Protein AF-K1U9S2-F1 (afdb_monomer_lite)

pLDDT: mean 92.15, std 12.86, range [37.06, 98.62]

Sequence (146 aa):
MLCASCTNNKHLISDEAERAAVQQDFEARRDTLAQGDLFQVFEQPMSDEQKEAMTFLYAYMPLADIADHPGEFYLENVDYAFKAREEMPWGKVVPEREFRHFVLPIRVNNENLDDSRKVFYEELKDRVKNLSLYDAVLEVNHWCHE

Organism: NCBI:txid408170

Radius of gyration: 17.16 Å; chains: 1; bounding box: 46×49×40 Å

Secondary structure (DSSP, 8-state):
--------PPPSS--HHHHHHHHHHHHHHHHHT-STTTTGGGGS---HHHHHHHHHHHHHS-HHHHHHS-HHHHHHHHHHHHHHHHHSTTTTTS-HHHIIIIISSS-STTPPP-SHHHHHHHHHHHHHTTS-HHHHHHHHHHHTT-

Foldseek 3Di:
DPPPPPPVADALDPDPVVLVVLQVLLVVLCVVVVPDCLPVCLVDDDRNHLNSLLSNCNSDPDPCVSVVDDSVLLSVLQVLLVCCLPQAPCSVVQDSVCSSPPRSDQDDDPDDRDCVSVVCCVVQSVVHRPHDPVVSVVSVVVVVVD

Structure (mmCIF, N/CA/C/O backbone):
data_AF-K1U9S2-F1
#
_entry.id   AF-K1U9S2-F1
#
loop_
_atom_site.group_PDB
_atom_site.id
_atom_site.type_symbol
_atom_site.label_atom_id
_atom_site.label_alt_id
_atom_site.label_comp_id
_atom_site.label_asym_id
_atom_site.label_entity_id
_atom_site.label_seq_id
_atom_site.pdbx_PDB_ins_code
_atom_site.Cartn_x
_atom_site.Cartn_y
_atom_site.Cartn_z
_atom_site.occupancy
_atom_site.B_iso_or_equiv
_atom_site.auth_seq_id
_atom_site.auth_comp_id
_atom_site.auth_asym_id
_atom_site.auth_atom_id
_atom_site.pdbx_PDB_model_num
ATOM 1 N N . MET A 1 1 ? -22.808 31.822 0.305 1.00 37.06 1 MET A N 1
ATOM 2 C CA . MET A 1 1 ? -21.923 31.176 -0.685 1.00 37.06 1 MET A CA 1
ATOM 3 C C . MET A 1 1 ? -21.154 30.094 0.044 1.00 37.06 1 MET A C 1
ATOM 5 O O . MET A 1 1 ? -20.268 30.418 0.818 1.00 37.06 1 MET A O 1
ATOM 9 N N . LEU A 1 2 ? -21.572 28.838 -0.107 1.00 37.38 2 LEU A N 1
ATOM 10 C CA . LEU A 1 2 ? -20.795 27.685 0.338 1.00 37.38 2 LEU A CA 1
ATOM 11 C C . LEU A 1 2 ? -19.779 27.411 -0.770 1.00 37.38 2 LEU A C 1
ATOM 13 O O . LEU A 1 2 ? -20.160 27.000 -1.863 1.00 37.38 2 LEU A O 1
ATOM 17 N N . CYS A 1 3 ? -18.512 27.732 -0.525 1.00 37.91 3 CYS A N 1
ATOM 18 C CA . CYS A 1 3 ? -17.434 27.340 -1.419 1.00 37.91 3 CYS A CA 1
ATOM 19 C C . CYS A 1 3 ? -17.231 25.834 -1.249 1.00 37.91 3 CYS A C 1
ATOM 21 O O . CYS A 1 3 ? -16.689 25.395 -0.237 1.00 37.91 3 CYS A O 1
ATOM 23 N N . ALA A 1 4 ? -17.693 25.047 -2.220 1.00 43.91 4 ALA A N 1
ATOM 24 C CA . ALA A 1 4 ? -17.223 23.684 -2.389 1.00 43.91 4 ALA A CA 1
ATOM 25 C C . ALA A 1 4 ? -15.731 23.774 -2.732 1.00 43.91 4 ALA A C 1
ATOM 27 O O . ALA A 1 4 ? -15.354 24.130 -3.848 1.00 43.91 4 ALA A O 1
ATOM 28 N N . SER A 1 5 ? -14.880 23.549 -1.734 1.00 38.75 5 SER A N 1
ATOM 29 C CA . SER A 1 5 ? -13.455 23.351 -1.950 1.00 38.75 5 SER A CA 1
ATOM 30 C C . SER A 1 5 ? -13.302 21.989 -2.614 1.00 38.75 5 SER A C 1
ATOM 32 O O . SER A 1 5 ? -13.228 20.974 -1.932 1.00 38.75 5 SER A O 1
ATOM 34 N N . CYS A 1 6 ? -13.314 21.954 -3.946 1.00 43.91 6 CYS A N 1
ATOM 35 C CA . CYS A 1 6 ? -12.837 20.803 -4.701 1.00 43.91 6 CYS A CA 1
ATOM 36 C C . CYS A 1 6 ? -11.323 20.734 -4.497 1.00 43.91 6 CYS A C 1
ATOM 38 O O . CYS A 1 6 ? -10.547 21.242 -5.305 1.00 43.91 6 CYS A O 1
ATOM 40 N N . THR A 1 7 ? -10.892 20.175 -3.370 1.00 48.09 7 THR A N 1
ATOM 41 C CA . THR A 1 7 ? -9.531 19.681 -3.269 1.00 48.09 7 THR A CA 1
ATOM 42 C C . THR A 1 7 ? -9.442 18.545 -4.279 1.00 48.09 7 THR A C 1
ATOM 44 O O . THR A 1 7 ? -10.191 17.574 -4.203 1.00 48.09 7 THR A O 1
ATOM 47 N N . ASN A 1 8 ? -8.614 18.727 -5.308 1.00 52.81 8 ASN A N 1
ATOM 48 C CA . ASN A 1 8 ? -8.302 17.706 -6.306 1.00 52.81 8 ASN A CA 1
ATOM 49 C C . ASN A 1 8 ? -7.445 16.638 -5.607 1.00 52.81 8 ASN A C 1
ATOM 51 O O . ASN A 1 8 ? -6.236 16.546 -5.818 1.00 52.81 8 ASN A O 1
ATOM 55 N N . ASN A 1 9 ? -8.055 15.935 -4.657 1.00 65.25 9 ASN A N 1
ATOM 56 C CA . ASN A 1 9 ? -7.376 14.965 -3.831 1.00 65.25 9 ASN A CA 1
ATOM 57 C C . ASN A 1 9 ? -7.031 13.779 -4.716 1.00 65.25 9 ASN A C 1
ATOM 59 O O . ASN A 1 9 ? -7.869 13.234 -5.433 1.00 65.25 9 ASN A O 1
ATOM 63 N N . LYS A 1 10 ? -5.744 13.453 -4.740 1.00 87.62 10 LYS A N 1
ATOM 64 C CA . LYS A 1 10 ? -5.244 12.304 -5.473 1.00 87.62 10 LYS A CA 1
ATOM 65 C C . LYS A 1 10 ? -5.755 11.060 -4.746 1.00 87.62 10 LYS A C 1
ATOM 67 O O . LYS A 1 10 ? -5.493 10.906 -3.558 1.00 87.62 10 LYS A O 1
ATOM 72 N N . HIS A 1 11 ? -6.508 10.227 -5.453 1.00 94.12 11 HIS A N 1
ATOM 73 C CA . HIS A 1 11 ? -7.086 8.992 -4.930 1.00 94.12 11 HIS A CA 1
ATOM 74 C C . HIS A 1 11 ? -6.269 7.787 -5.409 1.00 94.12 11 HIS A C 1
ATOM 76 O O . HIS A 1 11 ? -5.776 7.774 -6.540 1.00 94.12 11 HIS A O 1
ATOM 82 N N . LEU A 1 12 ? -6.143 6.768 -4.558 1.00 95.50 12 LEU A N 1
ATOM 83 C CA . LEU A 1 12 ? -5.561 5.474 -4.911 1.00 95.50 12 LEU A CA 1
ATOM 84 C C . LEU A 1 12 ? -6.559 4.620 -5.700 1.00 95.50 12 LEU A C 1
ATOM 86 O O . LEU A 1 12 ? -6.159 3.879 -6.598 1.00 95.50 12 LEU A O 1
ATOM 90 N N . ILE A 1 13 ? -7.837 4.691 -5.321 1.00 96.56 13 ILE A N 1
ATOM 91 C CA . ILE A 1 13 ? -8.952 4.009 -5.979 1.00 96.56 13 ILE A CA 1
ATOM 92 C C . ILE A 1 13 ? -9.721 5.067 -6.761 1.00 96.56 13 ILE A C 1
ATOM 94 O O . ILE A 1 13 ? -10.420 5.886 -6.160 1.00 96.56 13 ILE A O 1
ATOM 98 N N . SER A 1 14 ? -9.581 5.086 -8.087 1.00 95.56 14 SER A N 1
ATOM 99 C CA . SER A 1 14 ? -10.212 6.128 -8.906 1.00 95.56 14 SER A CA 1
ATOM 100 C C . SER A 1 14 ? -11.735 5.974 -8.956 1.00 95.56 14 SER A C 1
ATOM 102 O O . SER A 1 14 ? -12.452 6.976 -8.947 1.00 95.56 14 SER A O 1
ATOM 104 N N . ASP A 1 15 ? -12.232 4.733 -8.978 1.00 96.81 15 ASP A N 1
ATOM 105 C CA . ASP A 1 15 ? -13.665 4.437 -8.989 1.00 96.81 15 ASP A CA 1
ATOM 106 C C . ASP A 1 15 ? -14.311 4.737 -7.626 1.00 96.81 15 ASP A C 1
ATOM 108 O O . ASP A 1 15 ? -13.935 4.188 -6.590 1.00 96.81 15 ASP A O 1
ATOM 112 N N . GLU A 1 16 ? -15.290 5.643 -7.620 1.00 96.38 16 GLU A N 1
ATOM 113 C CA . GLU A 1 16 ? -15.947 6.102 -6.394 1.00 96.38 16 GLU A CA 1
ATOM 114 C C . GLU A 1 16 ? -16.809 5.018 -5.739 1.00 96.38 16 GLU A C 1
ATOM 116 O O . GLU A 1 16 ? -16.859 4.949 -4.511 1.00 96.38 16 GLU A O 1
ATOM 121 N N . ALA A 1 17 ? -17.459 4.159 -6.528 1.00 97.81 17 ALA A N 1
ATOM 122 C CA . ALA A 1 17 ? -18.298 3.094 -5.992 1.00 97.81 17 ALA A CA 1
ATOM 123 C C . ALA A 1 17 ? -17.442 2.004 -5.336 1.00 97.81 17 ALA A C 1
ATOM 125 O O . ALA A 1 17 ? -17.773 1.540 -4.246 1.00 97.81 17 ALA A O 1
ATOM 126 N N . GLU A 1 18 ? -16.317 1.642 -5.955 1.00 97.50 18 GLU A N 1
ATOM 127 C CA . GLU A 1 18 ? -15.335 0.734 -5.366 1.00 97.50 18 GLU A CA 1
ATOM 128 C C . GLU A 1 18 ? -14.742 1.331 -4.085 1.00 97.50 18 GLU A C 1
ATOM 130 O O . GLU A 1 18 ? -14.721 0.667 -3.050 1.00 97.50 18 GLU A O 1
ATOM 135 N N . ARG A 1 19 ? -14.329 2.605 -4.111 1.00 97.75 19 ARG A N 1
ATOM 136 C CA . ARG A 1 19 ? -13.794 3.291 -2.925 1.00 97.75 19 ARG A CA 1
ATOM 137 C C . ARG A 1 19 ? -14.810 3.325 -1.777 1.00 97.75 19 ARG A C 1
ATOM 139 O O . ARG A 1 19 ? -14.439 3.086 -0.629 1.00 97.75 19 ARG A O 1
ATOM 146 N N . ALA A 1 20 ? -16.087 3.569 -2.075 1.00 98.19 20 ALA A N 1
ATOM 147 C CA . ALA A 1 20 ? -17.163 3.537 -1.087 1.00 98.19 20 ALA A CA 1
ATOM 148 C C . ALA A 1 20 ? -17.408 2.125 -0.525 1.00 98.19 20 ALA A C 1
ATOM 150 O O . ALA A 1 20 ? -17.613 1.984 0.679 1.00 98.19 20 ALA A O 1
ATOM 151 N N . ALA A 1 21 ? -17.344 1.086 -1.364 1.00 98.56 21 ALA A N 1
ATOM 152 C CA . ALA A 1 21 ? -17.482 -0.301 -0.922 1.00 98.56 21 ALA A CA 1
ATOM 153 C C . ALA A 1 21 ? -16.348 -0.708 0.035 1.00 98.56 21 ALA A C 1
ATOM 155 O O . ALA A 1 21 ? -16.613 -1.244 1.108 1.00 98.56 21 ALA A O 1
ATOM 156 N N . VAL A 1 22 ? -15.099 -0.364 -0.297 1.00 98.56 22 VAL A N 1
ATOM 157 C CA . VAL A 1 22 ? -13.937 -0.615 0.575 1.00 98.56 22 VAL A CA 1
ATOM 158 C C . VAL A 1 22 ? -14.086 0.103 1.918 1.00 98.56 22 VAL A C 1
ATOM 160 O O . VAL A 1 22 ? -13.824 -0.484 2.967 1.00 98.56 22 VAL A O 1
ATOM 163 N N . GLN A 1 23 ? -14.544 1.359 1.905 1.00 98.50 23 GLN A N 1
ATOM 164 C CA . GLN A 1 23 ? -14.798 2.119 3.131 1.00 98.50 23 GLN A CA 1
ATOM 165 C C . GLN A 1 23 ? -15.888 1.465 3.994 1.00 98.50 23 GLN A C 1
ATOM 167 O O . GLN A 1 23 ? -15.726 1.358 5.209 1.00 98.50 23 GLN A O 1
ATOM 172 N N . GLN A 1 24 ? -16.976 0.999 3.377 1.00 98.62 24 GLN A N 1
ATOM 173 C CA . GLN A 1 24 ? -18.057 0.308 4.078 1.00 98.62 24 GLN A CA 1
ATOM 174 C C . GLN A 1 24 ? -17.570 -0.996 4.729 1.00 98.62 24 GLN A C 1
ATOM 176 O O . GLN A 1 24 ? -17.887 -1.256 5.892 1.00 98.62 24 GLN A O 1
ATOM 181 N N . ASP A 1 25 ? -16.783 -1.796 4.008 1.00 98.56 25 ASP A N 1
ATOM 182 C CA . ASP A 1 25 ? -16.217 -3.046 4.524 1.00 98.56 25 ASP A CA 1
ATOM 183 C C . ASP A 1 25 ? -15.254 -2.787 5.691 1.00 98.56 25 ASP A C 1
ATOM 185 O O . ASP A 1 25 ? -15.305 -3.476 6.714 1.00 98.56 25 ASP A O 1
ATOM 189 N N . PHE A 1 26 ? -14.411 -1.755 5.573 1.00 98.19 26 PHE A N 1
ATOM 190 C CA . PHE A 1 26 ? -13.531 -1.307 6.648 1.00 98.19 26 PHE A CA 1
ATOM 191 C C . PHE A 1 26 ? -14.312 -0.906 7.904 1.00 98.19 26 PHE A C 1
ATOM 193 O O . PHE A 1 26 ? -13.970 -1.348 9.000 1.00 98.19 26 PHE A O 1
ATOM 200 N N . GLU A 1 27 ? -15.367 -0.100 7.767 1.00 97.75 27 GLU A N 1
ATOM 201 C CA . GLU A 1 27 ? -16.187 0.344 8.900 1.00 97.75 27 GLU A CA 1
ATOM 202 C C . GLU A 1 27 ? -16.893 -0.827 9.582 1.00 97.75 27 GLU A C 1
ATOM 204 O O . GLU A 1 27 ? -16.783 -0.980 10.798 1.00 97.75 27 GLU A O 1
ATOM 209 N N . ALA A 1 28 ? -17.531 -1.710 8.807 1.00 96.94 28 ALA A N 1
ATOM 210 C CA . ALA A 1 28 ? -18.185 -2.904 9.339 1.00 96.94 28 ALA A CA 1
ATOM 211 C C . ALA A 1 28 ? -17.199 -3.796 10.112 1.00 96.94 28 ALA A C 1
ATOM 213 O O . ALA A 1 28 ? -17.512 -4.343 11.179 1.00 96.94 28 ALA A O 1
ATOM 214 N N . ARG A 1 29 ? -15.979 -3.923 9.586 1.00 95.00 29 ARG A N 1
ATOM 215 C CA . ARG A 1 29 ? -14.915 -4.691 10.218 1.00 95.00 29 ARG A CA 1
ATOM 216 C C . ARG A 1 29 ? -14.382 -4.023 11.481 1.00 95.00 29 ARG A C 1
ATOM 218 O O . ARG A 1 29 ? -14.227 -4.707 12.492 1.00 95.00 29 ARG A O 1
ATOM 225 N N . ARG A 1 30 ? -14.145 -2.711 11.455 1.00 95.38 30 ARG A N 1
ATOM 226 C CA . ARG A 1 30 ? -13.729 -1.928 12.625 1.00 95.38 30 ARG A CA 1
ATOM 227 C C . ARG A 1 30 ? -14.755 -2.028 13.746 1.00 95.38 30 ARG A C 1
ATOM 229 O O . ARG A 1 30 ? -14.371 -2.276 14.880 1.00 95.38 30 ARG A O 1
ATOM 236 N N . ASP A 1 31 ? -16.039 -1.906 13.432 1.00 94.44 31 ASP A N 1
ATOM 237 C CA . ASP A 1 31 ? -17.115 -1.977 14.423 1.00 94.44 31 ASP A CA 1
ATOM 238 C C . ASP A 1 31 ? -17.208 -3.375 15.060 1.00 94.44 31 ASP A C 1
ATOM 240 O O .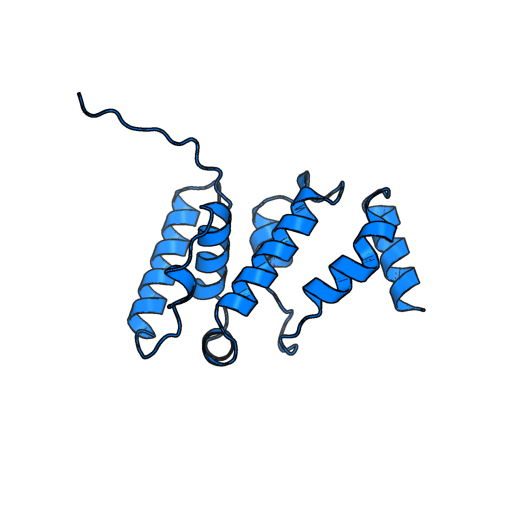 ASP A 1 31 ? -17.433 -3.506 16.263 1.00 94.44 31 ASP A O 1
ATOM 244 N N . THR A 1 32 ? -16.953 -4.428 14.276 1.00 93.19 32 THR A N 1
ATOM 245 C CA . THR A 1 32 ? -16.893 -5.816 14.770 1.00 93.19 32 THR A CA 1
ATOM 246 C C . THR A 1 32 ? -15.681 -6.059 15.676 1.00 93.19 32 THR A C 1
ATOM 248 O O . THR A 1 32 ? -15.753 -6.845 16.621 1.00 93.19 32 THR A O 1
ATOM 251 N N . LEU A 1 33 ? -14.564 -5.387 15.394 1.00 91.06 33 LEU A N 1
ATOM 252 C CA . LEU A 1 33 ? -13.269 -5.576 16.049 1.00 91.06 33 LEU A CA 1
ATOM 253 C C . LEU A 1 33 ? -12.901 -4.425 16.995 1.00 91.06 33 LEU A C 1
ATOM 255 O O . LEU A 1 33 ? -11.737 -4.291 17.351 1.00 91.06 33 LEU A O 1
ATOM 259 N N . ALA A 1 34 ? -13.867 -3.604 17.418 1.00 75.19 34 ALA A N 1
ATOM 260 C CA . ALA A 1 34 ? -13.653 -2.341 18.137 1.00 75.19 34 ALA A CA 1
ATOM 261 C C . ALA A 1 34 ? -13.037 -2.474 19.551 1.00 75.19 34 ALA A C 1
ATOM 263 O O . ALA A 1 34 ? -13.077 -1.534 20.343 1.00 75.19 34 ALA A O 1
ATOM 264 N N . GLN A 1 35 ? -12.501 -3.640 19.908 1.00 76.56 35 GLN A N 1
ATOM 265 C CA . GLN A 1 35 ? -11.800 -3.854 21.166 1.00 76.56 35 GLN A CA 1
ATOM 266 C C . GLN A 1 35 ? -10.325 -3.468 21.029 1.00 76.56 35 GLN A C 1
ATOM 268 O O . GLN A 1 35 ? -9.638 -3.925 20.120 1.00 76.56 35 GLN A O 1
ATOM 273 N N . GLY A 1 36 ? -9.829 -2.686 21.989 1.00 80.81 36 GLY A N 1
ATOM 274 C CA . GLY A 1 36 ? -8.420 -2.304 22.064 1.00 80.81 36 GLY A CA 1
ATOM 275 C C . GLY A 1 36 ? -8.039 -1.170 21.113 1.00 80.81 36 GLY A C 1
ATOM 276 O O . GLY A 1 36 ? -8.856 -0.318 20.773 1.00 80.81 36 GLY A O 1
ATOM 277 N N . ASP A 1 37 ? -6.772 -1.158 20.725 1.00 88.50 37 ASP A N 1
ATOM 278 C CA . ASP A 1 37 ? -6.090 -0.129 19.935 1.00 88.50 37 ASP A CA 1
ATOM 279 C C . ASP A 1 37 ? -5.828 -0.564 18.482 1.00 88.50 37 ASP A C 1
ATOM 281 O O . ASP A 1 37 ? -5.102 0.105 17.748 1.00 88.50 37 ASP A O 1
ATOM 285 N N . LEU A 1 38 ? -6.484 -1.638 18.025 1.00 93.44 38 LEU A N 1
ATOM 286 C CA . LEU A 1 38 ? -6.248 -2.279 16.724 1.00 93.44 38 LEU A CA 1
ATOM 287 C C . LEU A 1 38 ? -6.296 -1.317 15.521 1.00 93.44 38 LEU A C 1
ATOM 289 O O . LEU A 1 38 ? -5.630 -1.549 14.518 1.00 93.44 38 LEU A O 1
ATOM 293 N N . PHE A 1 39 ? -7.074 -0.235 15.607 1.00 95.44 39 PHE A N 1
ATOM 294 C CA . PHE A 1 39 ? -7.250 0.755 14.535 1.00 95.44 39 PHE A CA 1
ATOM 295 C C . PHE A 1 39 ? -6.661 2.135 14.877 1.00 95.44 39 PHE A C 1
ATOM 297 O O . PHE A 1 39 ? -6.899 3.095 14.144 1.00 95.44 39 PHE A O 1
ATOM 304 N N . GLN A 1 40 ? -5.889 2.259 15.962 1.00 95.38 40 GLN A N 1
ATOM 305 C CA . GLN A 1 40 ? -5.373 3.545 16.447 1.00 95.38 40 GLN A CA 1
ATOM 306 C C . GLN A 1 40 ? -4.469 4.254 15.424 1.00 95.38 40 GLN A C 1
ATOM 308 O O . GLN A 1 40 ? -4.434 5.482 15.374 1.00 95.38 40 GLN A O 1
ATOM 313 N N . VAL A 1 41 ? -3.793 3.510 14.541 1.00 96.62 41 VAL A N 1
ATOM 314 C CA . VAL A 1 41 ? -2.946 4.092 13.483 1.00 96.62 41 VAL A CA 1
ATOM 315 C C . VAL A 1 41 ? -3.697 5.076 12.580 1.00 96.62 41 VAL A C 1
ATOM 317 O O . VAL A 1 41 ? -3.100 6.034 12.100 1.00 96.62 41 VAL A O 1
ATOM 320 N N . PHE A 1 42 ? -5.013 4.919 12.396 1.00 96.88 42 PHE A N 1
ATOM 321 C CA . PHE A 1 42 ? -5.826 5.833 11.582 1.00 96.88 42 PHE A CA 1
ATOM 322 C C . PHE A 1 42 ? -6.026 7.223 12.213 1.00 96.88 42 PHE A C 1
ATOM 324 O O . PHE A 1 42 ? -6.574 8.113 11.561 1.00 96.88 42 PHE A O 1
ATOM 331 N N . GLU A 1 43 ? -5.591 7.425 13.460 1.00 95.50 43 GLU A N 1
ATOM 332 C CA . GLU A 1 43 ? -5.523 8.739 14.110 1.00 95.50 43 GLU A CA 1
ATOM 333 C C . GLU A 1 43 ? -4.268 9.529 13.699 1.00 95.50 43 GLU A C 1
ATOM 335 O O . GLU A 1 43 ? -4.192 10.739 13.928 1.00 95.50 43 GLU A O 1
ATOM 340 N N . GLN A 1 44 ? -3.284 8.870 13.078 1.00 95.12 44 GLN A N 1
ATOM 341 C CA . GLN A 1 44 ? -2.066 9.514 12.598 1.00 95.12 44 GLN A CA 1
ATOM 342 C C . GLN A 1 44 ? -2.313 10.289 11.296 1.00 95.12 44 GLN A C 1
ATOM 344 O O . GLN A 1 44 ? -3.186 9.925 10.502 1.00 95.12 44 GLN A O 1
ATOM 349 N N . PRO A 1 45 ? -1.535 11.354 11.029 1.00 95.81 45 PRO A N 1
ATOM 350 C CA . PRO A 1 45 ? -1.600 12.054 9.753 1.00 95.81 45 PRO A CA 1
ATOM 351 C C . PRO A 1 45 ? -1.255 11.121 8.584 1.00 95.81 45 PRO A C 1
ATOM 353 O O . PRO A 1 45 ? -0.188 10.516 8.562 1.00 95.81 45 PRO A O 1
ATOM 356 N N . MET A 1 46 ? -2.139 11.061 7.590 1.00 96.69 46 MET A N 1
ATOM 357 C CA . MET A 1 46 ? -1.949 10.322 6.341 1.00 96.69 46 MET A CA 1
ATOM 358 C C . MET A 1 46 ? -2.417 11.182 5.166 1.00 96.69 46 MET A C 1
ATOM 360 O O . MET A 1 46 ? -3.352 11.975 5.307 1.00 96.69 46 MET A O 1
ATOM 364 N N . SER A 1 47 ? -1.795 11.012 4.001 1.00 96.75 47 SER A N 1
ATOM 365 C CA . SER A 1 47 ? -2.380 11.461 2.736 1.00 96.75 47 SER A CA 1
ATOM 366 C C . SER A 1 47 ? -3.639 10.652 2.413 1.00 96.75 47 SER A C 1
ATOM 368 O O . SER A 1 47 ? -3.833 9.554 2.939 1.00 96.75 47 SER A O 1
ATOM 370 N N . ASP A 1 48 ? -4.486 11.158 1.517 1.00 96.25 48 ASP A N 1
ATOM 371 C CA . ASP A 1 48 ? -5.687 10.424 1.107 1.00 96.25 48 ASP A CA 1
ATOM 372 C C . ASP A 1 48 ? -5.337 9.077 0.452 1.00 96.25 48 ASP A C 1
ATOM 374 O O . ASP A 1 48 ? -5.964 8.068 0.766 1.00 96.25 48 ASP A O 1
ATOM 378 N N . GLU A 1 49 ? -4.272 9.010 -0.360 1.00 97.19 49 GLU A N 1
ATOM 379 C CA . GLU A 1 49 ? -3.794 7.746 -0.943 1.00 97.19 49 GLU A CA 1
ATOM 380 C C . GLU A 1 49 ? -3.315 6.757 0.133 1.00 97.19 49 GLU A C 1
ATOM 382 O O . GLU A 1 49 ? -3.626 5.569 0.050 1.00 97.19 49 GLU A O 1
ATOM 387 N N . GLN A 1 50 ? -2.579 7.227 1.152 1.00 98.25 50 GLN A N 1
ATOM 388 C CA . GLN A 1 50 ? -2.135 6.382 2.271 1.00 98.25 50 GLN A CA 1
ATOM 389 C C . GLN A 1 50 ? -3.332 5.878 3.074 1.00 98.25 50 GLN A C 1
ATOM 391 O O . GLN A 1 50 ? -3.406 4.696 3.403 1.00 98.25 50 GLN A O 1
ATOM 396 N N . LYS A 1 51 ? -4.298 6.757 3.351 1.00 98.19 51 LYS A N 1
ATOM 397 C CA . LYS A 1 51 ? -5.508 6.397 4.082 1.00 98.19 51 LYS A CA 1
ATOM 398 C C . LYS A 1 51 ? -6.340 5.375 3.313 1.00 98.19 51 LYS A C 1
ATOM 400 O O . LYS A 1 51 ? -6.806 4.413 3.916 1.00 98.19 51 LYS A O 1
ATOM 405 N N . GLU A 1 52 ? -6.489 5.527 2.000 1.00 98.44 52 GLU A N 1
ATOM 406 C CA . GLU A 1 52 ? -7.165 4.545 1.142 1.00 98.44 52 GLU A CA 1
ATOM 407 C C . GLU A 1 52 ? -6.430 3.203 1.097 1.00 98.44 52 GLU A C 1
ATOM 409 O O . GLU A 1 52 ? -7.067 2.156 1.210 1.00 98.44 52 GLU A O 1
ATOM 414 N N . ALA A 1 53 ? -5.098 3.218 0.996 1.00 98.50 53 ALA A N 1
ATOM 415 C CA . ALA A 1 53 ? -4.278 2.011 1.068 1.00 98.50 53 ALA A CA 1
ATOM 416 C C . ALA A 1 53 ? -4.463 1.271 2.401 1.00 98.50 53 ALA A C 1
ATOM 418 O O . ALA A 1 53 ? -4.740 0.072 2.414 1.00 98.50 53 ALA A O 1
ATOM 419 N N . MET A 1 54 ? -4.353 1.991 3.519 1.00 98.44 54 MET A N 1
ATOM 420 C CA . MET A 1 54 ? -4.533 1.439 4.861 1.00 98.44 54 MET A CA 1
ATOM 421 C C . MET A 1 54 ? -5.956 0.913 5.061 1.00 98.44 54 MET A C 1
ATOM 423 O O . MET A 1 54 ? -6.134 -0.183 5.583 1.00 98.44 54 MET A O 1
ATOM 427 N N . THR A 1 55 ? -6.967 1.645 4.590 1.00 98.56 55 THR A N 1
ATOM 428 C CA . THR A 1 55 ? -8.378 1.223 4.640 1.00 98.56 55 THR A CA 1
ATOM 429 C C . THR A 1 55 ? -8.577 -0.087 3.879 1.00 98.56 55 THR A C 1
ATOM 431 O O . THR A 1 55 ? -9.170 -1.019 4.418 1.00 98.56 55 THR A O 1
ATOM 434 N N . PHE A 1 56 ? -8.019 -0.203 2.669 1.00 98.56 56 PHE A N 1
ATOM 435 C CA . PHE A 1 56 ? -8.075 -1.433 1.877 1.00 98.56 56 PHE A CA 1
ATOM 436 C C . PHE A 1 56 ? -7.397 -2.613 2.586 1.00 98.56 56 PHE A C 1
ATOM 438 O O . PHE A 1 56 ? -7.976 -3.697 2.666 1.00 98.56 56 PHE A O 1
ATOM 445 N N . LEU A 1 57 ? -6.196 -2.411 3.139 1.00 97.81 57 LEU A N 1
ATOM 446 C CA . LEU A 1 57 ? -5.495 -3.453 3.893 1.00 97.81 57 LEU A CA 1
ATOM 447 C C . LEU A 1 57 ? -6.321 -3.906 5.101 1.00 97.81 57 LEU A C 1
ATOM 449 O O . LEU A 1 57 ? -6.605 -5.092 5.233 1.00 97.81 57 LEU A O 1
ATOM 453 N N . TYR A 1 58 ? -6.778 -2.977 5.939 1.00 97.25 58 TYR A N 1
ATOM 454 C CA . TYR A 1 58 ? -7.522 -3.300 7.156 1.00 97.25 58 TYR A CA 1
ATOM 455 C C . TYR A 1 58 ? -8.910 -3.886 6.892 1.00 97.25 58 TYR A C 1
ATOM 457 O O . TYR A 1 58 ? -9.387 -4.677 7.706 1.00 97.25 58 TYR A O 1
ATOM 465 N N . ALA A 1 59 ? -9.550 -3.553 5.766 1.00 97.38 59 ALA A N 1
ATOM 466 C CA . ALA A 1 59 ? -10.799 -4.184 5.350 1.00 97.38 59 ALA A CA 1
ATOM 467 C C . ALA A 1 59 ? -10.610 -5.688 5.083 1.00 97.38 59 ALA A C 1
ATOM 469 O O . ALA A 1 59 ? -11.444 -6.501 5.496 1.00 97.38 59 ALA A O 1
ATOM 470 N N . TYR A 1 60 ? -9.493 -6.084 4.459 1.00 96.38 60 TYR A N 1
ATOM 471 C CA . TYR A 1 60 ? -9.364 -7.415 3.850 1.00 96.38 60 TYR A CA 1
ATOM 472 C C . TYR A 1 60 ? -8.242 -8.309 4.397 1.00 96.38 60 TYR A C 1
ATOM 474 O O . TYR A 1 60 ? -8.289 -9.518 4.167 1.00 96.38 60 TYR A O 1
ATOM 482 N N . MET A 1 61 ? -7.274 -7.793 5.158 1.00 94.00 61 MET A N 1
ATOM 483 C CA . MET A 1 61 ? -6.206 -8.617 5.741 1.00 94.00 61 MET A CA 1
ATOM 484 C C . MET A 1 61 ? -6.741 -9.574 6.819 1.00 94.00 61 MET A C 1
ATOM 486 O O . MET A 1 61 ? -7.821 -9.340 7.351 1.00 94.00 61 MET A O 1
ATOM 490 N N . PRO A 1 62 ? -6.070 -10.684 7.155 1.00 93.06 62 PRO A N 1
ATOM 491 C CA . PRO A 1 62 ? -6.468 -11.558 8.263 1.00 93.06 62 PRO A CA 1
ATOM 492 C C . PRO A 1 62 ? -6.562 -10.831 9.616 1.00 93.06 62 PRO A C 1
ATOM 494 O O . PRO A 1 62 ? -5.886 -9.837 9.850 1.00 93.06 62 PRO A O 1
ATOM 497 N N . LEU A 1 63 ? -7.398 -11.329 10.538 1.00 92.25 63 LEU A N 1
ATOM 498 C CA . LEU A 1 63 ? -7.490 -10.758 11.893 1.00 92.25 63 LEU A CA 1
ATOM 499 C C . LEU A 1 63 ? -6.172 -10.887 12.668 1.00 92.25 63 LEU A C 1
ATOM 501 O O . LEU A 1 63 ? -5.814 -9.962 13.385 1.00 92.25 63 LEU A O 1
ATOM 505 N N . ALA A 1 64 ? -5.471 -12.015 12.512 1.00 92.06 64 ALA A N 1
ATOM 506 C CA . ALA A 1 64 ? -4.166 -12.226 13.136 1.00 92.06 64 ALA A CA 1
ATOM 507 C C . ALA A 1 64 ? -3.195 -11.099 12.756 1.00 92.06 64 ALA A C 1
ATOM 509 O O . ALA A 1 64 ? -2.607 -10.490 13.631 1.00 92.06 64 ALA A O 1
ATOM 510 N N . ASP A 1 65 ? -3.160 -10.709 11.481 1.00 92.62 65 ASP A N 1
ATOM 511 C CA . ASP A 1 65 ? -2.296 -9.631 10.993 1.00 92.62 65 ASP A CA 1
ATOM 512 C C . ASP A 1 65 ? -2.623 -8.298 11.694 1.00 92.62 65 ASP A C 1
ATOM 514 O O . ASP A 1 65 ? -1.720 -7.629 12.196 1.00 92.62 65 ASP A O 1
ATOM 518 N N . ILE A 1 66 ? -3.909 -7.945 11.826 1.00 92.94 66 ILE A N 1
ATOM 519 C CA . ILE A 1 66 ? -4.339 -6.737 12.563 1.00 92.94 66 ILE A CA 1
ATOM 520 C C . ILE A 1 66 ? -3.855 -6.757 14.025 1.00 92.94 66 ILE A C 1
ATOM 522 O O . ILE A 1 66 ? -3.537 -5.705 14.570 1.00 92.94 66 ILE A O 1
ATOM 526 N N . ALA A 1 67 ? -3.842 -7.926 14.667 1.00 91.62 67 ALA A N 1
ATOM 527 C CA . ALA A 1 67 ? -3.557 -8.061 16.095 1.00 91.62 67 ALA A CA 1
ATOM 528 C C . ALA A 1 67 ? -2.068 -8.277 16.422 1.00 91.62 67 ALA A C 1
ATOM 530 O O . ALA A 1 67 ? -1.621 -7.875 17.495 1.00 91.62 67 ALA A O 1
ATOM 531 N N . ASP A 1 68 ? -1.313 -8.912 15.526 1.00 91.12 68 ASP A N 1
ATOM 532 C CA . ASP A 1 68 ? 0.057 -9.366 15.785 1.00 91.12 68 ASP A CA 1
ATOM 533 C C . ASP A 1 68 ? 1.112 -8.292 15.464 1.00 91.12 68 ASP A C 1
ATOM 535 O O . ASP A 1 68 ? 2.248 -8.386 15.936 1.00 91.12 68 ASP A O 1
ATOM 539 N N . HIS A 1 69 ? 0.753 -7.256 14.694 1.00 93.19 69 HIS A N 1
ATOM 540 C CA . HIS A 1 69 ? 1.667 -6.184 14.289 1.00 93.19 69 HIS A CA 1
ATOM 541 C C . HIS A 1 69 ? 1.091 -4.788 14.563 1.00 93.19 69 HIS A C 1
ATOM 543 O O . HIS A 1 69 ? -0.106 -4.567 14.376 1.00 93.19 69 HIS A O 1
ATOM 549 N N . PRO A 1 70 ? 1.937 -3.815 14.955 1.00 94.50 70 PRO A N 1
ATOM 550 C CA . PRO A 1 70 ? 1.503 -2.438 15.160 1.00 94.50 70 PRO A CA 1
ATOM 551 C C . PRO A 1 70 ? 1.048 -1.811 13.837 1.00 94.50 70 PRO A C 1
ATOM 553 O O . PRO A 1 70 ? 1.580 -2.124 12.772 1.00 94.50 70 PRO A O 1
ATOM 556 N N . GLY A 1 71 ? 0.092 -0.885 13.880 1.00 95.88 71 GLY A N 1
ATOM 557 C CA . GLY A 1 71 ? -0.421 -0.256 12.660 1.00 95.88 71 GLY A CA 1
ATOM 558 C C . GLY A 1 71 ? 0.646 0.504 11.862 1.00 95.88 71 GLY A C 1
ATOM 559 O O . GLY A 1 71 ? 0.591 0.561 10.633 1.00 95.88 71 GLY A O 1
ATOM 560 N N . GLU A 1 72 ? 1.665 1.022 12.544 1.00 96.81 72 GLU A N 1
ATOM 561 C CA . GLU A 1 72 ? 2.826 1.694 11.960 1.00 96.81 72 GLU A CA 1
ATOM 562 C C . GLU A 1 72 ? 3.638 0.775 11.042 1.00 96.81 72 GLU A C 1
ATOM 564 O O . GLU A 1 72 ? 4.183 1.247 10.047 1.00 96.81 72 GLU A O 1
ATOM 569 N N . PHE A 1 73 ? 3.678 -0.533 11.324 1.00 97.06 73 PHE A N 1
ATOM 570 C CA . PHE A 1 73 ? 4.322 -1.514 10.446 1.00 97.06 73 PHE A CA 1
ATOM 571 C C . PHE A 1 73 ? 3.639 -1.551 9.072 1.00 97.06 73 PHE A C 1
ATOM 573 O O . PHE A 1 73 ? 4.303 -1.576 8.032 1.00 97.06 73 PHE A O 1
ATOM 580 N N . TYR A 1 74 ? 2.305 -1.504 9.049 1.00 97.62 74 TYR A N 1
ATOM 581 C CA . TYR A 1 74 ? 1.538 -1.456 7.805 1.00 97.62 74 TYR A CA 1
ATOM 582 C C . TYR A 1 74 ? 1.728 -0.124 7.085 1.00 97.62 74 TYR A C 1
ATOM 584 O O . TYR A 1 74 ? 1.925 -0.119 5.871 1.00 97.62 74 TYR A O 1
ATOM 592 N N . LEU A 1 75 ? 1.731 0.991 7.820 1.00 97.94 75 LEU A N 1
ATOM 593 C CA . LEU A 1 75 ? 1.946 2.314 7.239 1.00 97.9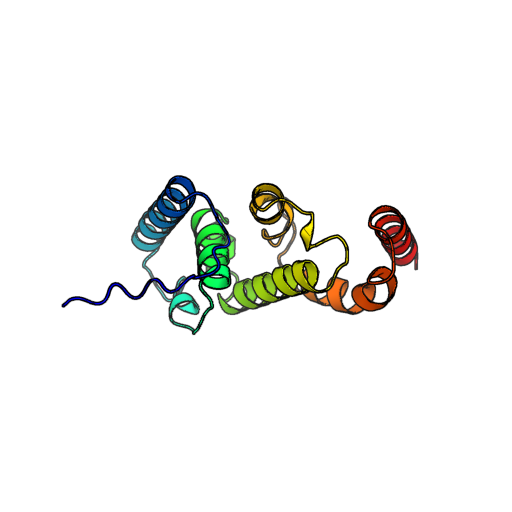4 75 LEU A CA 1
ATOM 594 C C . LEU A 1 75 ? 3.336 2.441 6.593 1.00 97.94 75 LEU A C 1
ATOM 596 O O . LEU A 1 75 ? 3.429 2.889 5.453 1.00 97.94 75 LEU A O 1
ATOM 600 N N . GLU A 1 76 ? 4.400 1.962 7.247 1.00 97.94 76 GLU A N 1
ATOM 601 C CA . GLU A 1 76 ? 5.745 1.922 6.650 1.00 97.94 76 GLU A CA 1
ATOM 602 C C . GLU A 1 76 ? 5.758 1.068 5.369 1.00 97.94 76 GLU A C 1
ATOM 604 O O . GLU A 1 76 ? 6.346 1.443 4.352 1.00 97.94 76 GLU A O 1
ATOM 609 N N . ASN A 1 77 ? 5.053 -0.063 5.371 1.00 98.19 77 ASN A N 1
ATOM 610 C CA . ASN A 1 77 ? 4.924 -0.914 4.193 1.00 98.19 77 ASN A CA 1
ATOM 611 C C . ASN A 1 77 ? 4.137 -0.261 3.043 1.00 98.19 77 ASN A C 1
ATOM 613 O O . ASN A 1 77 ? 4.451 -0.523 1.875 1.00 98.19 77 ASN A O 1
ATOM 617 N N . VAL A 1 78 ? 3.135 0.572 3.345 1.00 98.31 78 VAL A N 1
ATOM 618 C CA . VAL A 1 78 ? 2.434 1.414 2.360 1.00 98.31 78 VAL A CA 1
ATOM 619 C C . VAL A 1 78 ? 3.395 2.453 1.783 1.00 98.31 78 VAL A C 1
ATOM 621 O O . VAL A 1 78 ? 3.457 2.612 0.562 1.00 98.31 78 VAL A O 1
ATOM 624 N N . ASP A 1 79 ? 4.206 3.092 2.628 1.00 98.12 79 ASP A N 1
ATOM 625 C CA . ASP A 1 79 ? 5.193 4.082 2.193 1.00 98.12 79 ASP A CA 1
ATOM 626 C C . ASP A 1 79 ? 6.216 3.478 1.232 1.00 98.12 79 ASP A C 1
ATOM 628 O O . ASP A 1 79 ? 6.494 4.054 0.181 1.00 98.12 79 ASP A O 1
ATOM 632 N N . TYR A 1 80 ? 6.744 2.290 1.533 1.00 98.44 80 TYR A N 1
ATOM 633 C CA . TYR A 1 80 ? 7.665 1.600 0.627 1.00 98.44 80 TYR A CA 1
ATOM 634 C C . TYR A 1 80 ? 7.002 1.171 -0.690 1.00 98.44 80 TYR A C 1
ATOM 636 O O . TYR A 1 80 ? 7.633 1.264 -1.747 1.00 98.44 80 TYR A O 1
ATOM 644 N N . ALA A 1 81 ? 5.729 0.762 -0.668 1.00 98.00 81 ALA A N 1
ATOM 645 C CA . ALA A 1 81 ? 4.993 0.458 -1.895 1.00 98.00 81 ALA A CA 1
ATOM 646 C C . ALA A 1 81 ? 4.819 1.711 -2.775 1.00 98.00 81 ALA A C 1
ATOM 648 O O . ALA A 1 81 ? 4.978 1.644 -3.998 1.00 98.00 81 ALA A O 1
ATOM 649 N N . PHE A 1 82 ? 4.543 2.870 -2.168 1.00 97.94 82 PHE A N 1
ATOM 650 C CA . PHE A 1 82 ? 4.454 4.145 -2.881 1.00 97.94 82 PHE A CA 1
ATOM 651 C C . PHE A 1 82 ? 5.808 4.647 -3.380 1.00 97.94 82 PHE A C 1
ATOM 653 O O . PHE A 1 82 ? 5.885 5.052 -4.540 1.00 97.94 82 PHE A O 1
ATOM 660 N N . LYS A 1 83 ? 6.881 4.525 -2.588 1.00 97.69 83 LYS A N 1
ATOM 661 C CA . LYS A 1 83 ? 8.253 4.819 -3.038 1.00 97.69 83 LYS A CA 1
ATOM 662 C C . LYS A 1 83 ? 8.611 4.024 -4.288 1.00 97.69 83 LYS A C 1
ATOM 664 O O . LYS A 1 83 ? 9.004 4.606 -5.292 1.00 97.69 83 LYS A O 1
ATOM 669 N N . ALA A 1 84 ? 8.384 2.709 -4.285 1.00 97.06 84 ALA A N 1
ATOM 670 C CA . ALA A 1 84 ? 8.634 1.875 -5.460 1.00 97.06 84 ALA A CA 1
ATOM 671 C C . ALA A 1 84 ? 7.784 2.294 -6.671 1.00 97.06 84 ALA A C 1
ATOM 673 O O . ALA A 1 84 ? 8.281 2.323 -7.797 1.00 97.06 84 ALA A O 1
ATOM 674 N N . ARG A 1 85 ? 6.514 2.661 -6.456 1.00 96.75 85 ARG A N 1
ATOM 675 C CA . ARG A 1 85 ? 5.629 3.151 -7.525 1.00 96.75 85 ARG A CA 1
ATOM 676 C C . ARG A 1 85 ? 6.103 4.477 -8.127 1.00 96.75 85 ARG A C 1
ATOM 678 O O . ARG A 1 85 ? 5.912 4.707 -9.321 1.00 96.75 85 ARG A O 1
ATOM 685 N N . GLU A 1 86 ? 6.669 5.357 -7.311 1.00 96.50 86 GLU A N 1
ATOM 686 C CA . GLU A 1 86 ? 7.111 6.686 -7.729 1.00 96.50 86 GLU A CA 1
ATOM 687 C C . GLU A 1 86 ? 8.508 6.671 -8.359 1.00 96.50 86 GLU A C 1
ATOM 689 O O . GLU A 1 86 ? 8.710 7.279 -9.414 1.00 96.50 86 GLU A O 1
ATOM 694 N N . GLU A 1 87 ? 9.451 5.972 -7.728 1.00 97.06 87 GLU A N 1
ATOM 695 C CA . GLU A 1 87 ? 10.872 6.012 -8.076 1.00 97.06 87 GLU A CA 1
ATOM 696 C C . GLU A 1 87 ? 11.243 5.046 -9.211 1.00 97.06 87 GLU A C 1
ATOM 698 O O . GLU A 1 87 ? 12.212 5.301 -9.929 1.00 97.06 87 GLU A O 1
ATOM 703 N N . MET A 1 88 ? 10.496 3.952 -9.414 1.00 96.62 88 MET A N 1
ATOM 704 C CA . MET A 1 88 ? 10.815 2.981 -10.467 1.00 96.62 88 MET A CA 1
ATOM 705 C C . MET A 1 88 ? 10.215 3.382 -11.826 1.00 96.62 88 MET A C 1
ATOM 707 O O . MET A 1 88 ? 9.037 3.749 -11.888 1.00 96.62 88 MET A O 1
ATOM 711 N N . PRO A 1 89 ? 10.948 3.226 -12.951 1.00 94.62 89 PRO A N 1
ATOM 712 C CA . PRO A 1 89 ? 10.467 3.613 -14.284 1.00 94.62 89 PRO A CA 1
ATOM 713 C C . PRO A 1 89 ? 9.128 2.983 -14.687 1.00 94.62 89 PRO A C 1
ATOM 715 O O . PRO A 1 89 ? 8.325 3.606 -15.382 1.00 94.62 89 PRO A O 1
ATOM 718 N N . TRP A 1 90 ? 8.871 1.751 -14.243 1.00 94.69 90 TRP A N 1
ATOM 719 C CA . TRP A 1 90 ? 7.628 1.027 -14.518 1.00 94.69 90 TRP A CA 1
ATOM 720 C C . TRP A 1 90 ? 6.512 1.299 -13.505 1.00 94.69 90 TRP A C 1
ATOM 722 O O . TRP A 1 90 ? 5.367 0.932 -13.759 1.00 94.69 90 TRP A O 1
ATOM 732 N N . GLY A 1 91 ? 6.787 1.950 -12.373 1.00 93.62 91 GLY A N 1
ATOM 733 C CA . GLY A 1 91 ? 5.797 2.128 -11.309 1.00 93.62 91 GLY A CA 1
ATOM 734 C C . GLY A 1 91 ? 4.553 2.908 -11.757 1.00 93.62 91 GLY A C 1
ATOM 735 O O . GLY A 1 91 ? 3.436 2.609 -11.335 1.00 93.62 91 GLY A O 1
ATOM 736 N N . LYS A 1 92 ? 4.716 3.834 -12.711 1.00 89.69 92 LYS A N 1
ATOM 737 C CA . LYS A 1 92 ? 3.619 4.634 -13.288 1.00 89.69 92 LYS A CA 1
ATOM 738 C C . LYS A 1 92 ? 2.748 3.882 -14.296 1.00 89.69 92 LYS A C 1
ATOM 740 O O . LYS A 1 92 ? 1.652 4.351 -14.587 1.00 89.69 92 LYS A O 1
ATOM 745 N N . VAL A 1 93 ? 3.222 2.760 -14.847 1.00 93.75 93 VAL A N 1
ATOM 746 C CA . VAL A 1 93 ? 2.462 1.969 -15.835 1.00 93.75 93 VAL A CA 1
ATOM 747 C C . VAL A 1 93 ? 1.718 0.791 -15.211 1.00 93.75 93 VAL A C 1
ATOM 749 O O . VAL A 1 93 ? 0.893 0.178 -15.884 1.00 93.75 93 VAL A O 1
ATOM 752 N N . VAL A 1 94 ? 1.977 0.482 -13.936 1.00 95.12 94 VAL A N 1
ATOM 753 C CA . VAL A 1 94 ? 1.201 -0.511 -13.185 1.00 95.12 94 VAL A CA 1
ATOM 754 C C . VAL A 1 94 ? -0.213 0.043 -12.966 1.00 95.12 94 VAL A C 1
ATOM 756 O O . VAL A 1 94 ? -0.348 1.100 -12.337 1.00 95.12 94 VAL A O 1
ATOM 759 N N . PRO A 1 95 ? -1.273 -0.626 -13.459 1.00 96.69 95 PRO A N 1
ATOM 760 C CA . PRO A 1 95 ? -2.626 -0.137 -13.248 1.00 96.69 95 PRO A CA 1
ATOM 761 C C . PRO A 1 95 ? -3.032 -0.248 -11.773 1.00 96.69 95 PRO A C 1
ATOM 763 O O . PRO A 1 95 ? -2.522 -1.077 -11.017 1.00 96.69 95 PRO A O 1
ATOM 766 N N . GLU A 1 96 ? -3.944 0.625 -11.338 1.00 96.25 96 GLU A N 1
ATOM 767 C CA . GLU A 1 96 ? -4.275 0.772 -9.912 1.00 96.25 96 GLU A CA 1
ATOM 768 C C . GLU A 1 96 ? -4.827 -0.510 -9.279 1.00 96.25 96 GLU A C 1
ATOM 770 O O . GLU A 1 96 ? -4.528 -0.801 -8.121 1.00 96.25 96 GLU A O 1
ATOM 775 N N . ARG A 1 97 ? -5.576 -1.312 -10.047 1.00 96.56 97 ARG A N 1
ATOM 776 C CA . ARG A 1 97 ? -6.134 -2.585 -9.590 1.00 96.56 97 ARG A CA 1
ATOM 777 C C . ARG A 1 97 ? -5.012 -3.564 -9.267 1.00 96.56 97 ARG A C 1
ATOM 779 O O . ARG A 1 97 ? -5.026 -4.174 -8.201 1.00 96.56 97 ARG A O 1
ATOM 786 N N . GLU A 1 98 ? -4.045 -3.709 -10.168 1.00 97.50 98 GLU A N 1
ATOM 787 C CA . GLU A 1 98 ? -2.893 -4.588 -10.003 1.00 97.50 98 GLU A CA 1
ATOM 788 C C . GLU A 1 98 ? -2.015 -4.120 -8.846 1.00 97.50 98 GLU A C 1
A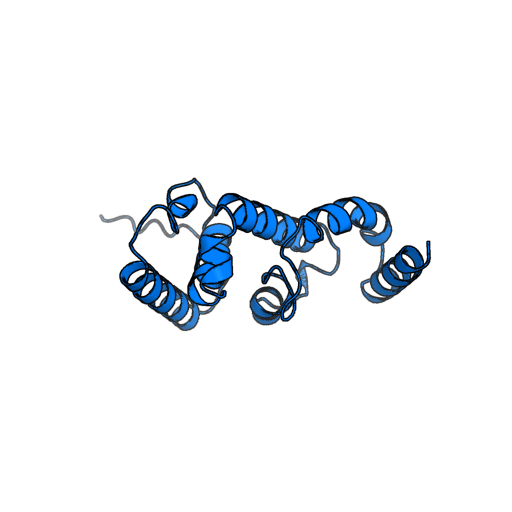TOM 790 O O . GLU A 1 98 ? -1.611 -4.937 -8.022 1.00 97.50 98 GLU A O 1
ATOM 795 N N . PHE A 1 99 ? -1.788 -2.811 -8.726 1.00 97.50 99 PHE A N 1
ATOM 796 C CA . PHE A 1 99 ? -1.068 -2.250 -7.588 1.00 97.50 99 PHE A CA 1
ATOM 797 C C . PHE A 1 99 ? -1.762 -2.605 -6.263 1.00 97.50 99 PHE A C 1
ATOM 799 O O . PHE A 1 99 ? -1.142 -3.162 -5.359 1.00 97.50 99 PHE A O 1
ATOM 806 N N . ARG A 1 100 ? -3.071 -2.357 -6.164 1.00 96.81 100 ARG A N 1
ATOM 807 C CA . ARG A 1 100 ? -3.867 -2.583 -4.950 1.00 96.81 100 ARG A CA 1
ATOM 808 C C . ARG A 1 100 ? -3.950 -4.056 -4.539 1.00 96.81 100 ARG A C 1
ATOM 810 O O . ARG A 1 100 ? -3.953 -4.341 -3.349 1.00 96.81 100 ARG A O 1
ATOM 817 N N . HIS A 1 101 ? -3.985 -4.985 -5.493 1.00 96.50 101 HIS A N 1
ATOM 818 C CA . HIS A 1 101 ? -4.173 -6.413 -5.201 1.00 96.50 101 HIS A CA 1
ATOM 819 C C . HIS A 1 101 ? -2.880 -7.235 -5.178 1.00 96.50 101 HIS A C 1
ATOM 821 O O . HIS A 1 101 ? -2.876 -8.308 -4.583 1.00 96.50 101 HIS A O 1
ATOM 827 N N . PHE A 1 102 ? -1.802 -6.774 -5.822 1.00 95.88 102 PHE A N 1
ATOM 828 C CA . PHE A 1 102 ? -0.575 -7.569 -5.986 1.00 95.88 102 PHE A CA 1
ATOM 829 C C . PHE A 1 102 ? 0.712 -6.853 -5.570 1.00 95.88 102 PHE A C 1
ATOM 831 O O . PHE A 1 102 ? 1.752 -7.498 -5.508 1.00 95.88 102 PHE A O 1
ATOM 838 N N . VAL A 1 103 ? 0.666 -5.549 -5.286 1.00 96.06 103 VAL A N 1
ATOM 839 C CA . VAL A 1 103 ? 1.834 -4.795 -4.795 1.00 96.06 103 VAL A CA 1
ATOM 840 C C . VAL A 1 103 ? 1.615 -4.323 -3.363 1.00 96.06 103 VAL A C 1
ATOM 842 O O . VAL A 1 103 ? 2.510 -4.436 -2.533 1.00 96.06 103 VAL A O 1
ATOM 845 N N . LEU A 1 104 ? 0.424 -3.806 -3.060 1.00 97.12 104 LEU A N 1
ATOM 846 C CA . LEU A 1 104 ? 0.101 -3.254 -1.749 1.00 97.12 104 LEU A CA 1
ATOM 847 C C . LEU A 1 104 ? 0.094 -4.305 -0.616 1.00 97.12 104 LEU A C 1
ATOM 849 O O . LEU A 1 104 ? 0.729 -4.036 0.411 1.00 97.12 104 LEU A O 1
ATOM 853 N N . PRO A 1 105 ? -0.550 -5.488 -0.763 1.00 95.56 105 PRO A N 1
ATOM 854 C CA . PRO A 1 105 ? -0.553 -6.514 0.283 1.00 95.56 105 PRO A CA 1
ATOM 855 C C . PRO A 1 105 ? 0.872 -6.927 0.656 1.00 95.56 105 PRO A C 1
ATOM 857 O O . PRO A 1 105 ? 1.725 -7.061 -0.217 1.00 95.56 105 PRO A O 1
ATOM 860 N N . ILE A 1 106 ? 1.150 -7.070 1.953 1.00 92.38 106 ILE A N 1
ATOM 861 C CA . ILE A 1 106 ? 2.530 -7.165 2.470 1.00 92.38 106 ILE A CA 1
ATOM 862 C C . ILE A 1 106 ? 3.156 -8.538 2.239 1.00 92.38 106 ILE A C 1
ATOM 864 O O . ILE A 1 106 ? 4.356 -8.632 2.010 1.00 92.38 106 ILE A O 1
ATOM 868 N N . ARG A 1 107 ? 2.340 -9.591 2.247 1.00 89.50 107 ARG A N 1
ATOM 869 C CA . ARG A 1 107 ? 2.797 -10.976 2.138 1.00 89.50 107 ARG A CA 1
ATOM 870 C C . ARG A 1 107 ? 1.993 -11.773 1.130 1.00 89.50 107 ARG A C 1
ATOM 872 O O . ARG A 1 107 ? 0.850 -11.430 0.817 1.00 89.50 107 ARG A O 1
ATOM 879 N N . VAL A 1 108 ? 2.574 -12.886 0.697 1.00 84.88 108 VAL A N 1
ATOM 880 C CA . VAL A 1 108 ? 1.896 -13.897 -0.108 1.00 84.88 108 VAL A CA 1
ATOM 881 C C . VAL A 1 108 ? 1.575 -15.109 0.772 1.00 84.88 108 VAL A C 1
ATOM 883 O O . VAL A 1 108 ? 2.414 -15.607 1.520 1.00 84.88 108 VAL A O 1
ATOM 886 N N . ASN A 1 109 ? 0.346 -15.624 0.673 1.00 85.25 109 ASN A N 1
ATOM 887 C CA . ASN A 1 109 ? -0.116 -16.802 1.417 1.00 85.25 109 ASN A CA 1
ATOM 888 C C . ASN A 1 109 ? 0.115 -16.686 2.942 1.00 85.25 109 ASN A C 1
ATOM 890 O O . ASN A 1 109 ? -0.380 -15.759 3.576 1.00 85.25 109 ASN A O 1
ATOM 894 N N . ASN A 1 110 ? 0.838 -17.650 3.522 1.00 84.31 110 ASN A N 1
ATOM 895 C CA . ASN A 1 110 ? 1.088 -17.781 4.957 1.00 84.31 110 ASN A CA 1
ATOM 896 C C . ASN A 1 110 ? 2.533 -17.412 5.330 1.00 84.31 110 ASN A C 1
ATOM 898 O O . ASN A 1 110 ? 3.039 -17.896 6.341 1.00 84.31 110 ASN A O 1
ATOM 902 N N . GLU A 1 111 ? 3.219 -16.618 4.506 1.00 88.00 111 GLU A N 1
ATOM 903 C CA . GLU A 1 111 ? 4.543 -16.096 4.852 1.00 88.00 111 GLU A CA 1
ATOM 904 C C . GLU A 1 111 ? 4.475 -15.260 6.137 1.00 88.00 111 GLU A C 1
ATOM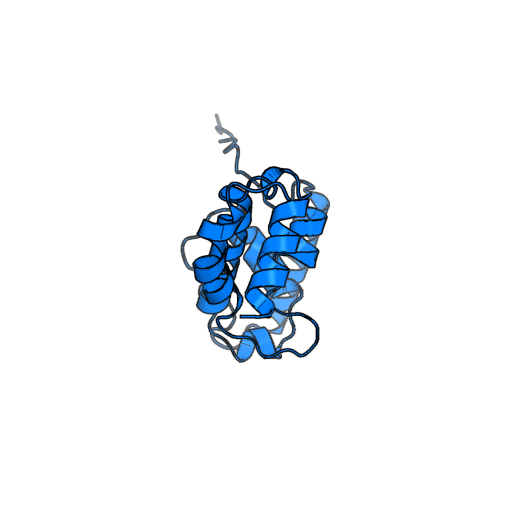 906 O O . GLU A 1 111 ? 3.443 -14.658 6.459 1.00 88.00 111 GLU A O 1
ATOM 911 N N . ASN A 1 112 ? 5.574 -15.249 6.890 1.00 88.88 112 ASN A N 1
ATOM 912 C CA . ASN A 1 112 ? 5.692 -14.366 8.043 1.00 88.88 112 ASN A CA 1
ATOM 913 C C . ASN A 1 112 ? 5.754 -12.916 7.555 1.00 88.88 112 ASN A C 1
ATOM 915 O O . ASN A 1 112 ? 6.408 -12.626 6.557 1.00 88.88 112 ASN A O 1
ATOM 919 N N . LEU A 1 113 ? 5.086 -12.015 8.271 1.00 92.19 113 LEU A N 1
ATOM 920 C CA . LEU A 1 113 ? 5.256 -10.582 8.064 1.00 92.19 113 LEU A CA 1
ATOM 921 C C . LEU A 1 113 ? 6.593 -10.157 8.678 1.00 92.19 113 LEU A C 1
ATOM 923 O O . LEU A 1 113 ? 6.833 -10.368 9.868 1.00 92.19 113 LEU A O 1
ATOM 927 N N . ASP A 1 114 ? 7.459 -9.579 7.857 1.00 91.69 114 ASP A N 1
ATOM 928 C CA . ASP A 1 114 ? 8.780 -9.096 8.243 1.00 91.69 114 ASP A CA 1
ATOM 929 C C . ASP A 1 114 ? 9.150 -7.820 7.464 1.00 91.69 114 ASP A C 1
ATOM 931 O O . ASP A 1 114 ? 8.341 -7.255 6.723 1.00 91.69 114 ASP A O 1
ATOM 935 N N . ASP A 1 115 ? 10.390 -7.364 7.629 1.00 93.06 115 ASP A N 1
ATOM 936 C CA . ASP A 1 115 ? 10.903 -6.148 6.994 1.00 93.06 115 ASP A CA 1
ATOM 937 C C . ASP A 1 115 ? 11.344 -6.361 5.529 1.00 93.06 115 ASP A C 1
ATOM 939 O O . ASP A 1 115 ? 12.017 -5.500 4.953 1.00 93.06 115 ASP A O 1
ATOM 943 N N . SER A 1 116 ? 10.993 -7.489 4.896 1.00 94.38 116 SER A N 1
ATOM 944 C CA . SER A 1 116 ? 11.463 -7.864 3.551 1.00 94.38 116 SER A CA 1
ATOM 945 C C . SER A 1 116 ? 11.230 -6.780 2.504 1.00 94.38 116 SER A C 1
ATOM 947 O O . SER A 1 116 ? 12.151 -6.456 1.758 1.00 94.38 116 SER A O 1
ATOM 949 N N . ARG A 1 117 ? 10.051 -6.145 2.467 1.00 95.94 117 ARG A N 1
ATOM 950 C CA . ARG A 1 117 ? 9.755 -5.061 1.510 1.00 95.94 117 ARG A CA 1
ATOM 951 C C . ARG A 1 117 ? 10.762 -3.916 1.604 1.00 95.94 117 ARG A C 1
ATOM 953 O O . ARG A 1 117 ? 11.233 -3.426 0.578 1.00 95.94 117 ARG A O 1
ATOM 960 N N . LYS A 1 118 ? 11.075 -3.491 2.826 1.00 96.75 118 LYS A N 1
ATOM 961 C CA . LYS A 1 118 ? 12.045 -2.430 3.096 1.00 96.75 118 LYS A CA 1
ATOM 962 C C . LYS A 1 118 ? 13.446 -2.867 2.693 1.00 96.75 118 LYS A C 1
ATOM 964 O O . LYS A 1 118 ? 14.110 -2.144 1.958 1.00 96.75 118 LYS A O 1
ATOM 969 N N . VAL A 1 119 ? 13.867 -4.055 3.125 1.00 96.44 119 VAL A N 1
ATOM 970 C CA . VAL A 1 119 ? 15.188 -4.609 2.796 1.00 96.44 119 VAL A CA 1
ATOM 971 C C . VAL A 1 119 ? 15.367 -4.712 1.281 1.00 96.44 119 VAL A C 1
ATOM 973 O O . VAL A 1 119 ? 16.318 -4.159 0.741 1.00 96.44 119 VAL A O 1
ATOM 976 N N . PHE A 1 120 ? 14.420 -5.327 0.571 1.00 96.31 120 PHE A N 1
ATOM 977 C CA . PHE A 1 120 ? 14.486 -5.482 -0.883 1.00 96.31 120 PHE A CA 1
ATOM 978 C C . PHE A 1 120 ? 14.503 -4.142 -1.606 1.00 96.31 120 PHE A C 1
ATOM 980 O O . PHE A 1 120 ? 15.246 -3.982 -2.570 1.00 96.31 120 PHE A O 1
ATOM 987 N N . TYR A 1 121 ? 13.723 -3.164 -1.143 1.00 97.75 121 TYR A N 1
ATOM 988 C CA . TYR A 1 121 ? 13.760 -1.829 -1.721 1.00 97.75 121 TYR A CA 1
ATOM 989 C C . TYR A 1 121 ? 15.154 -1.205 -1.618 1.00 97.75 121 TYR A C 1
ATOM 991 O O . TYR A 1 121 ? 15.694 -0.743 -2.623 1.00 97.75 121 TYR A O 1
ATOM 999 N N . GLU A 1 122 ? 15.743 -1.193 -0.421 1.00 97.94 122 GLU A N 1
ATOM 1000 C CA . GLU A 1 122 ? 17.042 -0.552 -0.204 1.00 97.94 122 GLU A CA 1
ATOM 1001 C C . GLU A 1 122 ? 18.180 -1.276 -0.941 1.00 97.94 122 GLU A C 1
ATOM 1003 O O . GLU A 1 122 ? 19.048 -0.609 -1.502 1.00 97.94 122 GLU A O 1
ATOM 1008 N N . GLU A 1 123 ? 18.143 -2.610 -1.015 1.00 97.88 123 GLU A N 1
ATOM 1009 C CA . GLU A 1 123 ? 19.153 -3.417 -1.716 1.00 97.88 123 GLU A CA 1
ATOM 1010 C C . GLU A 1 123 ? 19.054 -3.313 -3.249 1.00 97.88 123 GLU A C 1
ATOM 1012 O O . GLU A 1 123 ? 20.070 -3.305 -3.951 1.00 97.88 123 GLU A O 1
ATOM 1017 N N . LEU A 1 124 ? 17.834 -3.229 -3.795 1.00 98.00 124 LEU A N 1
ATOM 1018 C CA . LEU A 1 124 ? 17.609 -3.351 -5.239 1.00 98.00 124 LEU A CA 1
ATOM 1019 C C . LEU A 1 124 ? 17.428 -2.012 -5.955 1.00 98.00 124 LEU A C 1
ATOM 1021 O O . LEU A 1 124 ? 17.770 -1.932 -7.137 1.00 98.00 124 LEU A O 1
ATOM 1025 N N . LYS A 1 125 ? 16.920 -0.952 -5.302 1.00 97.69 125 LYS A N 1
ATOM 1026 C CA . LYS A 1 125 ? 16.522 0.295 -5.995 1.00 97.69 125 LYS A CA 1
ATOM 1027 C C . LYS A 1 125 ? 17.625 0.859 -6.892 1.00 97.69 125 LYS A C 1
ATOM 1029 O O . LYS A 1 125 ? 17.362 1.235 -8.031 1.00 97.69 125 LYS A O 1
ATOM 1034 N N . ASP A 1 126 ? 18.869 0.887 -6.415 1.00 98.06 126 ASP A N 1
ATOM 1035 C CA . ASP A 1 126 ? 19.984 1.492 -7.145 1.00 98.06 126 ASP A CA 1
ATOM 1036 C C . ASP A 1 126 ? 20.486 0.609 -8.290 1.00 98.06 126 ASP A C 1
ATOM 1038 O O . ASP A 1 126 ? 21.022 1.134 -9.268 1.00 98.06 126 ASP A O 1
ATOM 1042 N N . ARG A 1 127 ? 20.242 -0.703 -8.205 1.00 97.62 127 ARG A N 1
ATOM 1043 C CA . ARG A 1 127 ? 20.527 -1.669 -9.269 1.00 97.62 127 ARG A CA 1
ATOM 1044 C C . ARG A 1 127 ? 19.512 -1.557 -10.406 1.00 97.62 127 ARG A C 1
ATOM 1046 O O . ARG A 1 127 ? 19.882 -1.636 -11.573 1.00 97.62 127 ARG A O 1
ATOM 1053 N N . VAL A 1 128 ? 18.238 -1.312 -10.077 1.00 97.94 128 VAL A N 1
ATOM 1054 C CA . VAL A 1 128 ? 17.136 -1.454 -11.043 1.00 97.94 128 VAL A CA 1
ATOM 1055 C C . VAL A 1 128 ? 16.528 -0.142 -11.556 1.00 97.94 128 VAL A C 1
ATOM 1057 O O . VAL A 1 128 ? 15.912 -0.145 -12.620 1.00 97.94 128 VAL A O 1
ATOM 1060 N N . LYS A 1 129 ? 16.711 1.000 -10.874 1.00 96.94 129 LYS A N 1
ATOM 1061 C CA . LYS A 1 129 ? 16.041 2.280 -11.219 1.00 96.94 129 LYS A CA 1
ATOM 1062 C C . LYS A 1 129 ? 16.326 2.825 -12.624 1.00 96.94 129 LYS A C 1
ATOM 1064 O O . LYS A 1 129 ? 15.579 3.665 -13.112 1.00 96.94 129 LYS A O 1
ATOM 1069 N N . ASN A 1 130 ? 17.405 2.378 -13.266 1.00 96.88 130 ASN A N 1
ATOM 1070 C CA . ASN A 1 130 ? 17.800 2.808 -14.612 1.00 96.88 130 ASN A CA 1
ATOM 1071 C C . ASN A 1 130 ? 17.535 1.742 -15.689 1.00 96.88 130 ASN A C 1
ATOM 1073 O O . ASN A 1 130 ? 17.966 1.905 -16.830 1.00 96.88 130 ASN A O 1
ATOM 1077 N N . LEU A 1 131 ? 16.867 0.647 -15.328 1.00 96.69 131 LEU A N 1
ATOM 1078 C CA . LEU A 1 131 ? 16.605 -0.484 -16.208 1.00 96.69 131 LEU A CA 1
ATOM 1079 C C . LEU A 1 131 ? 15.180 -0.437 -16.769 1.00 96.69 131 LEU A C 1
ATOM 1081 O O . LEU A 1 131 ? 14.270 0.174 -16.203 1.00 96.69 131 LEU A O 1
ATOM 1085 N N . SER A 1 132 ? 14.979 -1.115 -17.900 1.00 95.81 132 SER A N 1
ATOM 1086 C CA . SER A 1 132 ? 13.630 -1.467 -18.340 1.00 95.81 132 SER A CA 1
ATOM 1087 C C . SER A 1 132 ? 13.002 -2.451 -17.343 1.00 95.81 132 SER A C 1
ATOM 1089 O O . SER A 1 132 ? 13.722 -3.121 -16.606 1.00 95.81 132 SER A O 1
ATOM 1091 N N . LEU A 1 133 ? 11.671 -2.599 -17.333 1.00 94.75 133 LEU A N 1
ATOM 1092 C CA . LEU A 1 133 ? 11.020 -3.607 -16.479 1.00 94.75 133 LEU A CA 1
ATOM 1093 C C . LEU A 1 133 ? 11.582 -5.017 -16.728 1.00 94.75 133 LEU A C 1
ATOM 1095 O O . LEU A 1 133 ? 11.783 -5.777 -15.788 1.00 94.75 133 LEU A O 1
ATOM 1099 N N . TYR A 1 134 ? 11.850 -5.356 -17.991 1.00 96.50 134 TYR A N 1
ATOM 1100 C CA . TYR A 1 134 ? 12.415 -6.651 -18.358 1.00 96.50 134 TYR A CA 1
ATOM 1101 C C . TYR A 1 134 ? 13.818 -6.841 -17.766 1.00 96.50 134 TYR A C 1
ATOM 1103 O O . TYR A 1 134 ? 14.068 -7.839 -17.095 1.00 96.50 134 TYR A O 1
ATOM 1111 N N . ASP A 1 135 ? 14.707 -5.863 -17.954 1.00 97.94 135 ASP A N 1
ATOM 1112 C 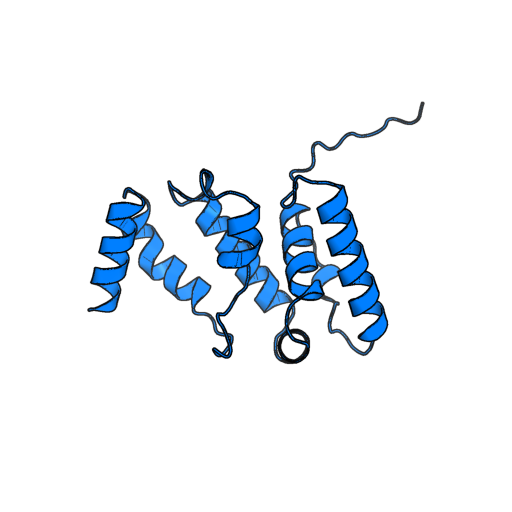CA . ASP A 1 135 ? 16.085 -5.944 -17.455 1.00 97.94 135 ASP A CA 1
ATOM 1113 C C . ASP A 1 135 ? 16.142 -5.882 -15.922 1.00 97.94 135 ASP A C 1
ATOM 1115 O O . ASP A 1 135 ? 16.956 -6.565 -15.311 1.00 97.94 135 ASP A O 1
ATOM 1119 N N . ALA A 1 136 ? 15.240 -5.130 -15.285 1.00 97.31 136 ALA A N 1
ATOM 1120 C CA . ALA A 1 136 ? 15.106 -5.092 -13.833 1.00 97.31 136 ALA A CA 1
ATOM 1121 C C . ALA A 1 136 ? 14.744 -6.463 -13.251 1.00 97.31 136 ALA A C 1
ATOM 1123 O O . ALA A 1 136 ? 15.325 -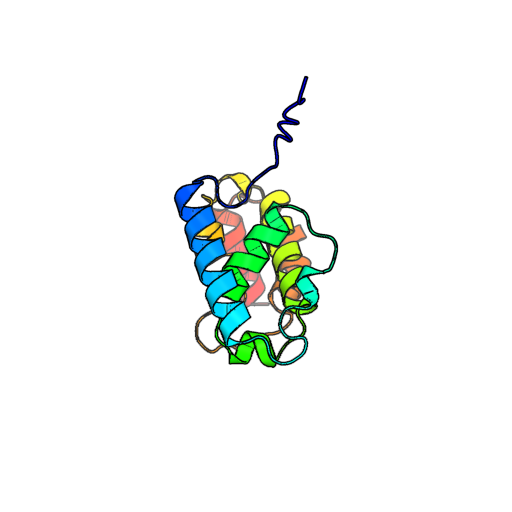6.875 -12.254 1.00 97.31 136 ALA A O 1
ATOM 1124 N N . VAL A 1 137 ? 13.825 -7.199 -13.884 1.00 96.31 137 VAL A N 1
ATOM 1125 C CA . VAL A 1 137 ? 13.486 -8.568 -13.458 1.00 96.31 137 VAL A CA 1
ATOM 1126 C C . VAL A 1 137 ? 14.694 -9.502 -13.590 1.00 96.31 137 VAL A C 1
ATOM 1128 O O . VAL A 1 137 ? 14.912 -10.342 -12.717 1.00 96.31 137 VAL A O 1
ATOM 1131 N N . LEU A 1 138 ? 15.504 -9.354 -14.644 1.00 98.06 138 LEU A N 1
ATOM 1132 C CA . LEU A 1 138 ? 16.742 -10.126 -14.785 1.00 98.06 138 LEU A CA 1
ATOM 1133 C C . LEU A 1 138 ? 17.769 -9.771 -13.703 1.00 98.06 138 LEU A C 1
ATOM 1135 O O . LEU A 1 138 ? 18.354 -10.678 -13.119 1.00 98.06 138 LEU A O 1
ATOM 1139 N N . GLU A 1 139 ? 17.952 -8.487 -13.400 1.00 97.94 139 GLU A N 1
ATOM 1140 C CA . GLU A 1 139 ? 18.858 -8.028 -12.339 1.00 97.94 139 GLU A CA 1
ATOM 1141 C C . GLU A 1 139 ? 18.435 -8.554 -10.961 1.00 97.94 139 GLU A C 1
ATOM 1143 O O . GLU A 1 139 ? 19.268 -9.057 -10.212 1.00 97.94 139 GLU A O 1
ATOM 1148 N N . VAL A 1 140 ? 17.135 -8.538 -10.646 1.00 97.12 140 VAL A N 1
ATOM 1149 C CA . VAL A 1 140 ? 16.618 -9.145 -9.408 1.00 97.12 140 VAL A CA 1
ATOM 1150 C C . VAL A 1 140 ? 16.915 -10.646 -9.371 1.00 97.12 140 VAL A C 1
ATOM 1152 O O . VAL A 1 140 ? 17.366 -11.154 -8.347 1.00 97.12 140 VAL A O 1
ATOM 1155 N N . ASN A 1 141 ? 16.732 -11.362 -10.487 1.00 97.12 141 ASN A N 1
ATOM 1156 C CA . ASN A 1 141 ? 17.103 -12.775 -10.557 1.00 97.12 141 ASN A CA 1
ATOM 1157 C C . ASN A 1 141 ? 18.605 -12.983 -10.323 1.00 97.12 141 ASN A C 1
ATOM 1159 O O . ASN A 1 141 ? 18.965 -13.951 -9.662 1.00 97.12 141 ASN A O 1
ATOM 1163 N N . HIS A 1 142 ? 19.476 -12.113 -10.839 1.00 97.06 142 HIS A N 1
ATOM 1164 C CA . HIS A 1 142 ? 20.917 -12.188 -10.584 1.00 97.06 142 HIS A CA 1
ATOM 1165 C C . HIS A 1 142 ? 21.246 -11.977 -9.106 1.00 97.06 142 HIS A C 1
ATOM 1167 O O . HIS A 1 142 ? 21.955 -12.804 -8.539 1.00 97.06 142 HIS A O 1
ATOM 1173 N N . TRP A 1 143 ? 20.664 -10.953 -8.478 1.00 97.44 143 TRP A N 1
ATOM 1174 C CA . TRP A 1 143 ? 20.829 -10.676 -7.050 1.00 97.44 143 TRP A CA 1
ATOM 1175 C C . TRP A 1 143 ? 20.412 -11.861 -6.166 1.00 97.44 143 TRP A C 1
ATOM 1177 O O . TRP A 1 143 ? 21.112 -12.195 -5.219 1.00 97.44 143 TRP A O 1
ATOM 1187 N N . CYS A 1 144 ? 19.336 -12.575 -6.515 1.00 94.62 144 CYS A N 1
ATOM 1188 C CA . CYS A 1 144 ? 18.905 -13.771 -5.777 1.00 94.62 144 CYS A CA 1
ATOM 1189 C C . CYS A 1 144 ? 19.912 -14.943 -5.801 1.00 94.62 144 CYS A C 1
ATOM 1191 O O . CYS A 1 144 ? 19.720 -15.908 -5.062 1.00 94.62 144 CYS A O 1
ATOM 1193 N N . HIS A 1 145 ? 20.928 -14.911 -6.672 1.00 93.00 145 HIS A N 1
ATOM 1194 C CA . HIS A 1 145 ? 21.978 -15.934 -6.766 1.00 93.00 145 HIS A CA 1
ATOM 1195 C C . HIS A 1 145 ? 23.331 -15.479 -6.180 1.00 93.00 145 HIS A C 1
ATOM 1197 O O . HIS A 1 145 ? 24.310 -16.218 -6.320 1.00 93.00 145 HIS A O 1
ATOM 1203 N N . GLU A 1 146 ? 23.403 -14.286 -5.580 1.00 90.88 146 GLU A N 1
ATOM 1204 C CA . GLU A 1 146 ? 24.587 -13.770 -4.866 1.00 90.88 146 GLU A CA 1
ATOM 1205 C C . GLU A 1 146 ? 24.745 -14.425 -3.480 1.00 90.88 146 GLU A C 1
ATOM 1207 O O . GLU A 1 146 ? 25.908 -14.724 -3.115 1.00 90.88 146 GLU A O 1
#